Protein AF-A0A1I3CJW7-F1 (afdb_monomer_lite)

Structure (mmCIF, N/CA/C/O backbone):
data_AF-A0A1I3CJW7-F1
#
_entry.id   AF-A0A1I3CJW7-F1
#
loop_
_atom_site.group_PDB
_atom_site.id
_atom_site.type_symbol
_atom_site.label_atom_id
_atom_site.label_alt_id
_atom_site.label_comp_id
_atom_site.label_asym_id
_atom_site.label_entity_id
_atom_site.label_seq_id
_atom_site.pdbx_PDB_ins_code
_atom_site.Cartn_x
_atom_site.Cartn_y
_atom_site.Cartn_z
_atom_site.occupancy
_atom_site.B_iso_or_equiv
_atom_site.auth_seq_id
_atom_site.auth_comp_id
_atom_site.auth_asym_id
_atom_site.auth_atom_id
_atom_site.pdbx_PDB_model_num
ATOM 1 N N . MET A 1 1 ? -15.568 -5.912 -2.255 1.00 58.78 1 MET A N 1
ATOM 2 C CA . MET A 1 1 ? -14.088 -5.902 -2.230 1.00 58.78 1 MET A CA 1
ATOM 3 C C . MET A 1 1 ? -13.633 -4.902 -3.281 1.00 58.78 1 MET A C 1
ATOM 5 O O . MET A 1 1 ? -14.149 -4.972 -4.390 1.00 58.78 1 MET A O 1
ATOM 9 N N . GLY A 1 2 ? -12.780 -3.938 -2.931 1.00 65.56 2 GLY A N 1
ATOM 10 C CA . GLY A 1 2 ? -12.255 -2.962 -3.887 1.00 65.56 2 GLY A CA 1
ATOM 11 C C . GLY A 1 2 ? -11.089 -3.577 -4.654 1.00 65.56 2 GLY A C 1
ATOM 12 O O . GLY A 1 2 ? -10.149 -4.078 -4.043 1.00 65.56 2 GLY A O 1
ATOM 13 N N . TYR A 1 3 ? -11.147 -3.580 -5.982 1.00 82.19 3 TYR A N 1
ATOM 14 C CA . TYR A 1 3 ? -10.094 -4.154 -6.815 1.00 82.19 3 TYR A CA 1
ATOM 15 C C . TYR A 1 3 ? -9.773 -3.228 -7.981 1.00 82.19 3 TYR A C 1
ATOM 17 O O . TYR A 1 3 ? -10.663 -2.836 -8.736 1.00 82.19 3 TYR A O 1
ATOM 25 N N . LEU A 1 4 ? -8.495 -2.892 -8.138 1.00 88.50 4 LEU A N 1
ATOM 26 C CA . LEU A 1 4 ? -7.999 -2.100 -9.257 1.00 88.50 4 LEU A CA 1
ATOM 27 C C . LEU A 1 4 ? -6.763 -2.780 -9.838 1.00 88.50 4 LEU A C 1
ATOM 29 O O . LEU A 1 4 ? -5.730 -2.854 -9.184 1.00 88.50 4 LEU A O 1
ATOM 33 N N . VAL A 1 5 ? -6.847 -3.220 -11.094 1.00 92.75 5 VAL A N 1
ATOM 34 C CA . VAL A 1 5 ? -5.672 -3.617 -11.881 1.00 92.75 5 VAL A CA 1
ATOM 35 C C . VAL A 1 5 ? -5.544 -2.726 -13.095 1.00 92.75 5 VAL A C 1
ATOM 37 O O . VAL A 1 5 ? -6.411 -2.717 -13.972 1.00 92.75 5 VAL A O 1
ATOM 40 N N . LYS A 1 6 ? -4.442 -1.980 -13.161 1.00 93.06 6 LYS A N 1
ATOM 41 C CA . LYS A 1 6 ? -4.156 -1.054 -14.260 1.00 93.06 6 LYS A CA 1
ATOM 42 C C . LYS A 1 6 ? -2.668 -1.033 -14.581 1.00 93.06 6 LYS A C 1
ATOM 44 O O . LYS A 1 6 ? -1.834 -1.490 -13.804 1.00 93.06 6 LYS A O 1
ATOM 49 N N . ASN A 1 7 ? -2.360 -0.501 -15.760 1.00 91.31 7 ASN A N 1
ATOM 50 C CA . ASN A 1 7 ? -0.998 -0.134 -16.113 1.00 91.31 7 ASN A CA 1
ATOM 51 C C . ASN A 1 7 ? -0.708 1.270 -15.575 1.00 91.31 7 ASN A C 1
ATOM 53 O O . ASN A 1 7 ? -1.539 2.177 -15.722 1.00 91.31 7 ASN A O 1
ATOM 57 N N . PHE A 1 8 ? 0.474 1.431 -15.000 1.00 90.50 8 PHE A N 1
ATOM 58 C CA . PHE A 1 8 ? 0.999 2.674 -14.465 1.00 90.50 8 PHE A CA 1
ATOM 59 C C . PHE A 1 8 ? 2.300 3.014 -15.177 1.00 90.50 8 PHE A C 1
ATOM 61 O O . PHE A 1 8 ? 3.155 2.151 -15.368 1.00 90.50 8 PHE A O 1
ATOM 68 N N . SER A 1 9 ? 2.400 4.262 -15.616 1.00 90.19 9 SER A N 1
ATOM 69 C CA . SER A 1 9 ? 3.634 4.862 -16.132 1.00 90.19 9 SER A CA 1
ATOM 70 C C . SER A 1 9 ? 4.249 5.748 -15.050 1.00 90.19 9 SER A C 1
ATOM 72 O O . SER A 1 9 ? 3.583 6.055 -14.061 1.00 90.19 9 SER A O 1
ATOM 74 N N . SER A 1 10 ? 5.504 6.152 -15.236 1.00 89.81 10 SER A N 1
ATOM 75 C CA . SER A 1 10 ? 6.182 7.045 -14.290 1.00 89.81 10 SER A CA 1
ATOM 76 C C . SER A 1 10 ? 5.380 8.335 -14.066 1.00 89.81 10 SER A C 1
ATOM 78 O O . SER A 1 10 ? 4.861 8.896 -15.027 1.00 89.81 10 SER A O 1
ATOM 80 N N . GLY A 1 11 ? 5.273 8.780 -12.814 1.00 88.44 11 GLY A N 1
ATOM 81 C CA . GLY A 1 11 ? 4.506 9.959 -12.392 1.00 88.44 11 GLY A CA 1
ATOM 82 C C . GLY A 1 11 ? 3.020 9.696 -12.126 1.00 88.44 11 GLY A C 1
ATOM 83 O O . GLY A 1 11 ? 2.362 10.504 -11.485 1.00 88.44 11 GLY A O 1
ATOM 84 N N . GLN A 1 12 ? 2.474 8.551 -12.551 1.00 92.19 12 GLN A N 1
ATOM 85 C CA . GLN A 1 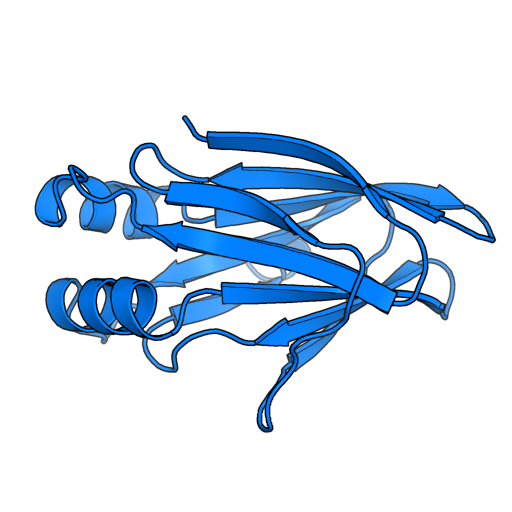12 ? 1.081 8.212 -12.244 1.00 92.19 12 GLN A CA 1
ATOM 86 C C . GLN A 1 12 ? 0.944 7.762 -10.793 1.00 92.19 12 GLN A C 1
ATOM 88 O O . GLN A 1 12 ? 1.876 7.201 -10.211 1.00 92.19 12 GLN A O 1
ATOM 93 N N . SER A 1 13 ? -0.245 7.946 -10.224 1.00 92.56 13 SER A N 1
ATOM 94 C CA . SER A 1 13 ? -0.493 7.620 -8.825 1.00 92.56 13 SER A CA 1
ATOM 95 C C . SER A 1 13 ? -1.827 6.915 -8.601 1.00 92.56 13 SER A C 1
ATOM 97 O O . SER A 1 13 ? -2.693 6.844 -9.479 1.00 92.56 13 SER A O 1
ATOM 99 N N . VAL A 1 14 ? -1.977 6.332 -7.417 1.00 94.31 14 VAL A N 1
ATOM 100 C CA . VAL A 1 14 ? -3.244 5.819 -6.900 1.00 94.31 14 VAL A CA 1
ATOM 101 C C . VAL A 1 14 ? -3.469 6.396 -5.520 1.00 94.31 14 VAL A C 1
ATOM 103 O O . VAL A 1 14 ? -2.579 6.316 -4.675 1.00 94.31 14 VAL A O 1
ATOM 106 N N . SER A 1 15 ? -4.669 6.921 -5.290 1.00 93.62 15 SER A N 1
ATOM 107 C CA . SER A 1 15 ? -5.152 7.177 -3.940 1.00 93.62 15 SER A CA 1
ATOM 108 C C . SER A 1 15 ? -6.054 6.040 -3.483 1.00 93.62 15 SER A C 1
ATOM 110 O O . SER A 1 15 ? -6.804 5.464 -4.272 1.00 93.62 15 SER A O 1
ATOM 112 N N . ILE A 1 16 ? -5.992 5.705 -2.202 1.00 93.62 16 ILE A N 1
ATOM 113 C CA . ILE A 1 16 ? -6.925 4.780 -1.565 1.00 93.62 16 ILE A CA 1
ATOM 114 C C . ILE A 1 16 ? -7.588 5.541 -0.432 1.00 93.62 16 ILE A C 1
ATOM 116 O O . ILE A 1 16 ? -6.917 6.009 0.487 1.00 93.62 16 ILE A O 1
ATOM 120 N N . THR A 1 17 ? -8.905 5.681 -0.524 1.00 91.88 17 THR A N 1
ATOM 121 C CA . THR A 1 17 ? -9.700 6.449 0.435 1.00 91.88 17 THR A CA 1
ATOM 122 C C . THR A 1 17 ? -10.859 5.621 0.962 1.00 91.88 17 THR A C 1
ATOM 124 O O . THR A 1 17 ? -11.329 4.683 0.305 1.00 91.88 17 THR A O 1
ATOM 127 N N . LEU A 1 18 ? -11.334 6.002 2.144 1.00 91.00 18 LEU A N 1
ATOM 128 C CA . LEU A 1 18 ? -12.566 5.488 2.727 1.00 91.00 18 LEU A CA 1
ATOM 129 C C . LEU A 1 18 ? -13.778 5.882 1.869 1.00 91.00 18 LEU A C 1
ATOM 131 O O . LEU A 1 18 ? -13.850 7.015 1.392 1.00 91.00 18 LEU A O 1
ATOM 135 N N . ALA A 1 19 ? -14.706 4.950 1.654 1.00 87.25 19 ALA A N 1
ATOM 136 C CA . ALA A 1 19 ? -16.021 5.253 1.092 1.00 87.25 19 ALA A CA 1
ATOM 137 C C . ALA A 1 19 ? -16.878 6.002 2.128 1.00 87.25 19 ALA A C 1
ATOM 139 O O . ALA A 1 19 ? -16.727 5.791 3.330 1.00 87.25 19 ALA A O 1
ATOM 140 N N . GLU A 1 20 ? -17.760 6.894 1.678 1.00 81.75 20 GLU A N 1
ATOM 141 C CA . GLU A 1 20 ? -18.527 7.776 2.574 1.00 81.75 20 GLU A CA 1
ATOM 142 C C . GLU A 1 20 ? -19.448 7.008 3.535 1.00 81.75 20 GLU A C 1
ATOM 144 O O . GLU A 1 20 ? -19.635 7.432 4.673 1.00 81.75 20 GLU A O 1
ATOM 149 N N . ASP A 1 21 ? -19.957 5.860 3.091 1.00 85.38 21 ASP A N 1
ATOM 150 C CA . ASP A 1 21 ? -20.895 4.967 3.774 1.00 85.38 21 ASP A CA 1
ATOM 151 C C . ASP A 1 21 ? -20.222 3.736 4.412 1.00 85.38 21 ASP A C 1
ATOM 153 O O . ASP A 1 21 ? -20.897 2.798 4.838 1.00 85.38 21 ASP A O 1
ATOM 157 N N . ALA A 1 22 ? -18.887 3.705 4.474 1.00 84.56 22 ALA A N 1
ATOM 158 C CA . ALA A 1 22 ? -18.169 2.561 5.021 1.00 84.56 22 ALA A CA 1
ATOM 159 C C . ALA A 1 22 ? -18.413 2.393 6.532 1.00 84.56 22 ALA A C 1
ATOM 161 O O . ALA A 1 22 ? -18.175 3.308 7.321 1.00 84.56 22 ALA A O 1
ATOM 162 N N . ASP A 1 23 ? -18.789 1.180 6.948 1.00 89.25 23 ASP A N 1
ATOM 163 C CA . ASP A 1 23 ? -18.787 0.784 8.359 1.00 89.25 23 ASP A CA 1
ATOM 164 C C . ASP A 1 23 ? -17.340 0.698 8.869 1.00 89.25 23 ASP A C 1
ATOM 166 O O . ASP A 1 23 ? -16.585 -0.215 8.516 1.00 89.25 23 ASP A O 1
ATOM 170 N N . CYS A 1 24 ? -16.951 1.664 9.703 1.00 85.75 24 CYS A N 1
ATOM 171 C CA . CYS A 1 24 ? -15.602 1.754 10.252 1.00 85.75 24 CYS A CA 1
ATOM 172 C C . CYS A 1 24 ? -15.232 0.553 11.135 1.00 85.75 24 CYS A C 1
ATOM 174 O O . CYS A 1 24 ? -14.091 0.101 11.093 1.00 85.75 24 CYS A O 1
ATOM 176 N N . LEU A 1 25 ? -16.157 0.008 11.928 1.00 87.00 25 LEU A N 1
ATOM 177 C CA . LEU A 1 25 ? -15.833 -1.102 12.828 1.00 87.00 25 LEU A CA 1
ATOM 178 C C . LEU A 1 25 ? -15.531 -2.368 12.028 1.00 87.00 25 LEU A C 1
ATOM 180 O O . LEU A 1 25 ? -14.546 -3.067 12.274 1.00 87.00 25 LEU A O 1
ATOM 184 N N . GLU A 1 26 ? -16.378 -2.655 11.050 1.00 90.25 26 GLU A N 1
ATOM 185 C CA . GLU A 1 26 ? -16.215 -3.813 10.186 1.00 90.25 26 GLU A CA 1
ATOM 186 C C . GLU A 1 26 ? -15.005 -3.653 9.252 1.00 90.25 26 GLU A C 1
ATOM 188 O O . GLU A 1 26 ? -14.254 -4.606 9.018 1.00 90.25 26 GLU A O 1
ATOM 193 N N . LEU A 1 27 ? -14.742 -2.437 8.766 1.00 91.62 27 LEU A N 1
ATOM 194 C CA . LEU A 1 27 ? -13.539 -2.156 7.994 1.00 91.62 27 LEU A CA 1
ATOM 195 C C . LEU A 1 27 ? -12.265 -2.327 8.825 1.00 91.62 27 LEU A C 1
ATOM 197 O O . LEU A 1 27 ? -11.305 -2.901 8.317 1.00 91.62 27 LEU A O 1
ATOM 201 N N . ALA A 1 28 ? -12.241 -1.881 10.083 1.00 90.12 28 ALA A N 1
ATOM 202 C CA . ALA A 1 28 ? -11.083 -2.038 10.961 1.00 90.12 28 ALA A CA 1
ATOM 203 C C . ALA A 1 28 ? -10.692 -3.516 11.111 1.00 90.12 28 ALA A C 1
ATOM 205 O O . ALA A 1 28 ? -9.521 -3.866 10.957 1.00 90.12 28 ALA A O 1
ATOM 206 N N . LYS A 1 29 ? -11.679 -4.403 11.307 1.00 90.38 29 LYS A N 1
ATOM 207 C CA . LYS A 1 29 ? -11.456 -5.858 11.359 1.00 90.38 29 LYS A CA 1
ATOM 208 C C . LYS A 1 29 ? -10.850 -6.391 10.062 1.00 90.38 29 LYS A C 1
ATOM 210 O O . LYS A 1 29 ? -9.914 -7.185 10.095 1.00 90.38 29 LYS A O 1
ATOM 215 N N . ARG A 1 30 ? -11.353 -5.941 8.908 1.00 91.94 30 ARG A N 1
ATOM 216 C CA . ARG A 1 30 ? -10.828 -6.355 7.595 1.00 91.94 30 ARG A CA 1
ATOM 217 C C . ARG A 1 30 ? -9.431 -5.802 7.333 1.00 91.94 30 ARG A C 1
ATOM 219 O O . ARG A 1 30 ? -8.604 -6.502 6.760 1.00 91.94 30 ARG A O 1
ATOM 226 N N . MET A 1 31 ? -9.150 -4.576 7.763 1.00 91.88 31 MET A N 1
ATOM 227 C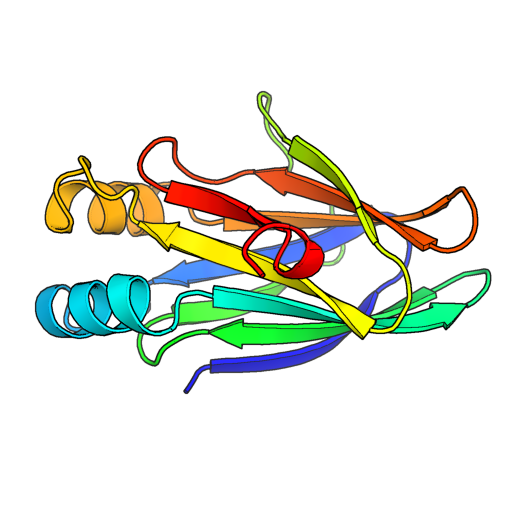 CA . MET A 1 31 ? -7.812 -3.996 7.688 1.00 91.88 31 MET A CA 1
ATOM 228 C C . MET A 1 31 ? -6.826 -4.800 8.533 1.00 91.88 31 MET A C 1
ATOM 230 O O . MET A 1 31 ? -5.785 -5.178 8.012 1.00 91.88 31 MET A O 1
ATOM 234 N N . ALA A 1 32 ? -7.183 -5.152 9.770 1.00 87.19 32 ALA A N 1
ATOM 235 C CA . ALA A 1 32 ? -6.348 -5.985 10.633 1.00 87.19 32 ALA A CA 1
ATOM 236 C C . ALA A 1 32 ? -6.145 -7.411 10.080 1.00 87.19 32 ALA A C 1
ATOM 238 O O . ALA A 1 32 ? -5.050 -7.954 10.180 1.00 87.19 32 ALA A O 1
ATOM 239 N N . GLY A 1 33 ? -7.181 -8.012 9.481 1.00 86.44 33 GLY A N 1
ATOM 240 C CA . GLY A 1 33 ? -7.123 -9.382 8.962 1.00 86.44 33 GLY A CA 1
ATOM 241 C C . GLY A 1 33 ? -6.451 -9.521 7.592 1.00 86.44 33 GLY A C 1
ATOM 242 O O . GLY A 1 33 ? -5.589 -10.376 7.412 1.00 86.44 33 GLY A O 1
ATOM 243 N N . THR A 1 34 ? -6.854 -8.714 6.606 1.00 86.81 34 THR A N 1
ATOM 244 C CA . THR A 1 34 ? -6.370 -8.826 5.215 1.00 86.81 34 THR A CA 1
ATOM 245 C C . THR A 1 34 ? -5.537 -7.637 4.752 1.00 86.81 34 THR A C 1
ATOM 247 O O . THR A 1 34 ? -4.726 -7.797 3.843 1.00 86.81 34 THR A O 1
ATOM 250 N N . GLY A 1 35 ? -5.756 -6.454 5.333 1.00 91.81 35 GLY A N 1
ATOM 251 C CA . GLY A 1 35 ? -5.117 -5.211 4.906 1.00 91.81 35 GLY A CA 1
ATOM 252 C C . GLY A 1 35 ? -5.416 -4.839 3.453 1.00 91.81 35 GLY A C 1
ATOM 253 O O . GLY A 1 35 ? -6.277 -5.424 2.792 1.00 91.81 35 GLY A O 1
ATOM 254 N N . ILE A 1 36 ? -4.689 -3.844 2.957 1.00 94.69 36 ILE A N 1
ATOM 255 C CA . ILE A 1 36 ? -4.628 -3.473 1.545 1.00 94.69 36 ILE A CA 1
ATOM 256 C C . ILE A 1 36 ? -3.391 -4.127 0.946 1.00 94.69 36 ILE A C 1
ATOM 258 O O . ILE A 1 36 ? -2.286 -3.926 1.445 1.00 94.69 36 ILE A O 1
ATOM 262 N N . ARG A 1 37 ? -3.547 -4.834 -0.170 1.00 94.88 37 ARG A N 1
ATOM 263 C CA . ARG A 1 37 ? -2.425 -5.424 -0.901 1.00 94.88 37 ARG A CA 1
ATOM 264 C C . ARG A 1 37 ? -2.146 -4.688 -2.195 1.00 94.88 37 ARG A C 1
ATOM 266 O O . ARG A 1 37 ? -3.064 -4.414 -2.967 1.00 94.88 37 ARG A O 1
ATOM 273 N N . ILE A 1 38 ? -0.870 -4.425 -2.441 1.00 94.75 38 ILE A N 1
ATOM 274 C CA . ILE A 1 38 ? -0.366 -3.829 -3.675 1.00 94.75 38 ILE A CA 1
ATOM 275 C C . ILE A 1 38 ? 0.641 -4.802 -4.271 1.00 94.75 38 ILE A C 1
ATOM 277 O O . ILE A 1 38 ? 1.685 -5.045 -3.671 1.00 94.75 38 ILE A O 1
ATOM 281 N N . ASN A 1 39 ? 0.340 -5.359 -5.439 1.00 93.12 39 ASN A N 1
ATOM 282 C CA . ASN A 1 39 ? 1.170 -6.373 -6.080 1.00 93.12 39 ASN A CA 1
ATOM 283 C C . ASN A 1 39 ? 1.647 -5.931 -7.462 1.00 93.12 39 ASN A C 1
ATOM 285 O O . ASN A 1 39 ? 0.880 -5.418 -8.284 1.00 93.12 39 ASN A O 1
ATOM 289 N N . THR A 1 40 ? 2.922 -6.190 -7.740 1.00 91.12 40 THR A N 1
ATOM 290 C CA . THR A 1 40 ? 3.498 -5.949 -9.064 1.00 91.12 40 THR A CA 1
ATOM 291 C C . THR A 1 40 ? 3.267 -7.174 -9.940 1.00 91.12 40 THR A C 1
ATOM 293 O O . THR A 1 40 ? 3.932 -8.191 -9.788 1.00 91.12 40 THR A O 1
ATOM 296 N N . ILE A 1 41 ? 2.316 -7.087 -10.872 1.00 91.81 41 ILE A N 1
ATOM 297 C CA . ILE A 1 41 ? 1.912 -8.216 -11.728 1.00 91.81 41 ILE A CA 1
ATOM 298 C C . ILE A 1 41 ? 2.846 -8.342 -12.934 1.00 91.81 41 ILE 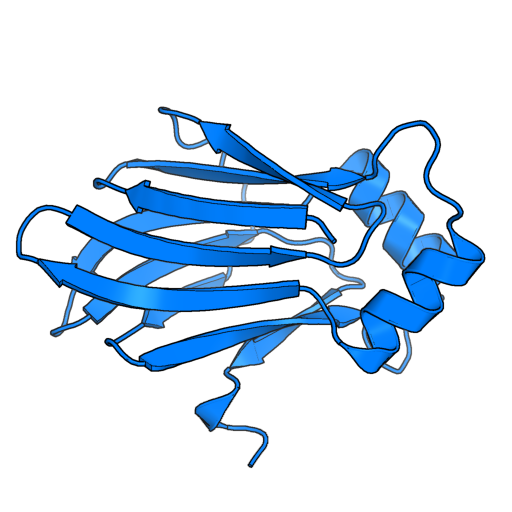A C 1
ATOM 300 O O . ILE A 1 41 ? 3.193 -9.440 -13.355 1.00 91.81 41 ILE A O 1
ATOM 304 N N . LYS A 1 42 ? 3.219 -7.214 -13.549 1.00 89.44 42 LYS A N 1
ATOM 305 C CA . LYS A 1 42 ? 4.187 -7.162 -14.658 1.00 89.44 42 LYS A CA 1
ATOM 306 C C . LYS A 1 42 ? 4.974 -5.865 -14.585 1.00 89.44 42 LYS A C 1
ATOM 308 O O . LYS A 1 42 ? 4.376 -4.824 -14.340 1.00 89.44 42 LYS A O 1
ATOM 313 N N . ALA A 1 43 ? 6.262 -5.903 -14.898 1.00 87.44 43 ALA A N 1
ATOM 314 C CA . ALA A 1 43 ? 7.090 -4.713 -15.069 1.00 87.44 43 ALA A CA 1
ATOM 315 C C . ALA A 1 43 ? 7.719 -4.719 -16.469 1.00 87.44 43 ALA A C 1
ATOM 317 O O . ALA A 1 43 ? 8.219 -5.745 -16.929 1.00 87.44 43 ALA A O 1
ATOM 318 N N . LYS A 1 44 ? 7.648 -3.586 -17.167 1.00 83.81 44 LYS A N 1
ATOM 319 C CA . LYS A 1 44 ? 8.262 -3.334 -18.476 1.00 83.81 44 LYS A CA 1
ATOM 320 C C . LYS A 1 44 ? 9.100 -2.056 -18.404 1.00 83.81 44 LYS A C 1
ATOM 322 O O . LYS A 1 44 ? 8.999 -1.293 -17.449 1.00 83.81 44 LYS A O 1
ATOM 327 N N . ALA A 1 45 ? 9.871 -1.791 -19.457 1.00 78.62 45 ALA A N 1
ATOM 328 C CA . ALA A 1 45 ? 10.769 -0.638 -19.543 1.00 78.62 45 ALA A CA 1
ATOM 329 C C . ALA A 1 45 ? 10.087 0.736 -19.336 1.00 78.62 45 ALA A C 1
ATOM 331 O O . ALA A 1 45 ? 10.735 1.680 -18.907 1.00 78.62 45 ALA A O 1
ATOM 332 N N . SER A 1 46 ? 8.792 0.872 -19.636 1.00 81.94 46 SER A N 1
ATOM 333 C CA . SER A 1 46 ? 8.078 2.159 -19.553 1.00 81.94 46 SER A CA 1
ATOM 334 C C . SER A 1 46 ? 6.829 2.141 -18.673 1.00 81.94 46 SER A C 1
ATOM 336 O O . SER A 1 46 ? 6.263 3.193 -18.385 1.00 81.94 46 SER A O 1
ATOM 338 N N . ASN A 1 47 ? 6.370 0.962 -18.250 1.00 87.31 47 ASN A N 1
ATOM 339 C CA . ASN A 1 47 ? 5.163 0.818 -17.446 1.00 87.31 47 ASN A CA 1
ATOM 340 C C . ASN A 1 47 ? 5.192 -0.452 -16.602 1.00 87.31 47 ASN A C 1
ATOM 342 O O . ASN A 1 47 ? 5.929 -1.395 -16.885 1.00 87.31 47 ASN A O 1
ATOM 346 N N . ALA A 1 48 ? 4.324 -0.496 -15.601 1.00 89.56 48 ALA A N 1
ATOM 347 C CA . ALA A 1 48 ? 4.050 -1.708 -14.855 1.00 89.56 48 ALA A CA 1
ATOM 348 C C . ALA A 1 48 ? 2.556 -1.926 -14.662 1.00 89.56 48 ALA A C 1
ATOM 350 O O . ALA A 1 48 ? 1.775 -0.985 -14.530 1.00 89.56 48 ALA A O 1
ATOM 351 N N . ARG A 1 49 ? 2.159 -3.195 -14.663 1.00 92.38 49 ARG A N 1
ATOM 352 C CA . ARG A 1 49 ? 0.809 -3.633 -14.340 1.00 92.38 49 ARG A CA 1
ATOM 353 C C . ARG A 1 49 ? 0.755 -3.928 -12.853 1.00 92.38 49 ARG A C 1
ATOM 355 O O . ARG A 1 49 ? 1.444 -4.835 -12.389 1.00 92.38 49 ARG A O 1
ATOM 362 N N . ILE A 1 50 ? -0.078 -3.183 -12.144 1.00 92.75 50 ILE A N 1
ATOM 363 C CA . ILE A 1 50 ? -0.156 -3.205 -10.684 1.00 92.75 50 ILE A CA 1
ATOM 364 C C . ILE A 1 50 ? -1.566 -3.567 -10.283 1.00 92.75 50 ILE A C 1
ATOM 366 O O . ILE A 1 50 ? -2.524 -3.055 -10.873 1.00 92.75 50 ILE A O 1
ATOM 370 N N . GLY A 1 51 ? -1.672 -4.465 -9.313 1.00 93.75 51 GLY A N 1
ATOM 371 C CA . GLY A 1 51 ? -2.918 -4.765 -8.640 1.00 93.75 51 GLY A CA 1
ATOM 372 C C . GLY A 1 51 ? -2.992 -4.089 -7.287 1.00 93.75 51 GLY A C 1
ATOM 373 O O . GLY A 1 51 ? -2.010 -3.991 -6.558 1.00 93.75 51 GLY A O 1
ATOM 374 N N . PHE A 1 52 ? -4.188 -3.611 -6.983 1.00 94.31 52 PHE A N 1
ATOM 375 C CA . PHE A 1 52 ? -4.587 -3.115 -5.685 1.00 94.31 52 PHE A CA 1
ATOM 376 C C . PHE A 1 52 ? -5.789 -3.927 -5.241 1.00 94.31 52 PHE A C 1
ATOM 378 O O . PHE A 1 52 ? -6.824 -3.943 -5.914 1.00 94.31 52 PHE A O 1
ATOM 385 N N . HIS A 1 53 ? -5.646 -4.583 -4.103 1.00 93.50 53 HIS A N 1
ATOM 386 C CA . HIS A 1 53 ? -6.710 -5.308 -3.438 1.00 93.50 53 HIS A CA 1
ATOM 387 C C . HIS A 1 53 ? -6.991 -4.600 -2.124 1.00 93.50 53 HIS A C 1
ATOM 389 O O . HIS A 1 53 ? -6.154 -4.587 -1.226 1.00 93.50 53 HIS A O 1
ATOM 395 N N . ALA A 1 54 ? -8.161 -3.989 -2.030 1.00 93.06 54 ALA A N 1
ATOM 396 C CA . ALA A 1 54 ? -8.589 -3.239 -0.870 1.00 93.06 54 ALA A CA 1
ATOM 397 C C . ALA A 1 54 ? -9.818 -3.916 -0.236 1.00 93.06 54 ALA A C 1
ATOM 399 O O . ALA A 1 54 ? -10.714 -4.393 -0.953 1.00 93.06 54 ALA A O 1
ATOM 400 N N . PRO A 1 55 ? -9.902 -3.958 1.103 1.00 92.44 55 PRO A N 1
ATOM 401 C CA . PRO A 1 55 ? -11.106 -4.363 1.806 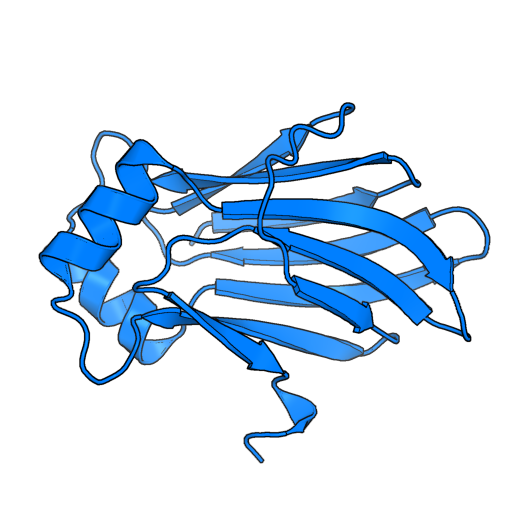1.00 92.44 55 PRO A CA 1
ATOM 402 C C . PRO A 1 55 ? -12.338 -3.585 1.335 1.00 92.44 55 PRO A C 1
ATOM 404 O O . PRO A 1 55 ? -12.248 -2.442 0.886 1.00 92.44 55 PRO A O 1
ATOM 407 N N . ALA A 1 56 ? -13.519 -4.201 1.426 1.00 90.06 56 ALA A N 1
ATOM 408 C CA . ALA A 1 56 ? -14.761 -3.478 1.162 1.00 90.06 56 ALA A CA 1
ATOM 409 C C . ALA A 1 56 ? -14.909 -2.307 2.151 1.00 90.06 56 ALA A C 1
ATOM 411 O O . ALA A 1 56 ? -14.712 -2.504 3.349 1.00 90.06 56 ALA A O 1
ATOM 412 N N . GLY A 1 57 ? -15.241 -1.124 1.628 1.00 89.00 57 GLY A N 1
ATOM 413 C CA . GLY A 1 57 ? -15.191 0.154 2.348 1.00 89.00 57 GLY A CA 1
ATOM 414 C C . GLY A 1 57 ? -14.024 1.052 1.916 1.00 89.00 57 GLY A C 1
ATOM 415 O O . GLY A 1 57 ? -14.032 2.239 2.219 1.00 89.00 57 GLY A O 1
ATOM 416 N N . LEU A 1 58 ? -13.055 0.521 1.159 1.00 91.94 58 LEU A N 1
ATOM 417 C CA . LEU A 1 58 ? -11.950 1.284 0.579 1.00 91.94 58 LEU A CA 1
ATOM 418 C C . LEU A 1 58 ? -11.993 1.258 -0.947 1.00 91.94 58 LEU A C 1
ATOM 420 O O . LEU A 1 58 ? -12.241 0.218 -1.562 1.00 91.94 58 LEU A O 1
ATOM 424 N N . THR A 1 59 ? -11.702 2.406 -1.558 1.00 91.44 59 THR A N 1
ATOM 425 C CA . THR A 1 59 ? -11.741 2.567 -3.016 1.00 91.44 59 THR A CA 1
ATOM 426 C C . THR A 1 59 ? -10.398 3.061 -3.548 1.00 91.44 59 THR A C 1
ATOM 428 O O . THR A 1 59 ? -10.040 4.214 -3.306 1.00 91.44 59 THR A O 1
ATOM 431 N N . PRO A 1 60 ? -9.661 2.228 -4.306 1.00 92.88 60 PRO A N 1
ATOM 432 C CA . PRO A 1 60 ? -8.501 2.676 -5.066 1.00 92.88 60 PRO A CA 1
ATOM 433 C C . PRO A 1 60 ? -8.934 3.507 -6.282 1.00 92.88 60 PRO A C 1
ATOM 435 O O . PRO A 1 60 ? -9.751 3.056 -7.088 1.00 92.88 60 PRO A O 1
ATOM 438 N N . LYS A 1 61 ? -8.358 4.696 -6.459 1.00 92.06 61 LYS A N 1
ATOM 439 C CA . LYS A 1 61 ? -8.591 5.588 -7.603 1.00 92.06 61 LYS A CA 1
ATOM 440 C C . LYS A 1 61 ? -7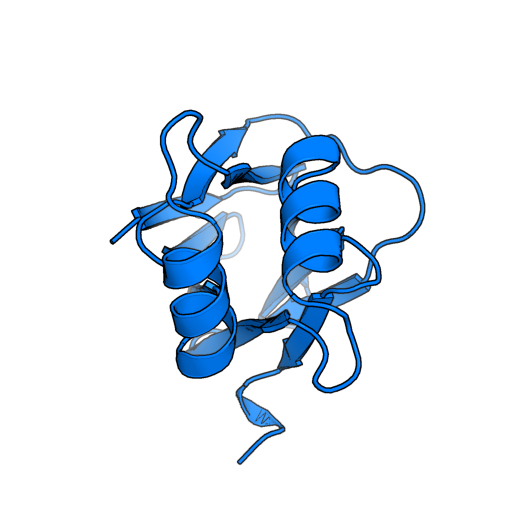.264 5.961 -8.247 1.00 92.06 61 LYS A C 1
ATOM 442 O O . LYS A 1 61 ? -6.342 6.384 -7.562 1.00 92.06 61 LYS A O 1
ATOM 447 N N . LYS A 1 62 ? -7.167 5.791 -9.566 1.00 91.06 62 LYS A N 1
ATOM 448 C CA . LYS A 1 62 ? -5.986 6.178 -10.347 1.00 91.06 62 LYS A CA 1
ATOM 449 C C . LYS A 1 62 ? -6.022 7.673 -10.660 1.00 91.06 62 LYS A C 1
ATOM 451 O O . LYS A 1 62 ? -7.055 8.163 -11.105 1.00 91.06 62 LYS A O 1
ATOM 456 N N . HIS A 1 63 ? -4.868 8.319 -10.549 1.00 89.81 63 HIS A N 1
ATOM 457 C CA . HIS A 1 63 ? -4.627 9.698 -10.965 1.00 89.81 63 HIS A CA 1
ATOM 458 C C . HIS A 1 63 ? -3.454 9.757 -11.949 1.00 89.81 63 HIS A C 1
ATOM 460 O O . HIS A 1 63 ? -2.659 8.813 -12.055 1.00 89.81 63 HIS A O 1
ATOM 466 N N . TYR A 1 64 ? -3.380 10.847 -12.710 1.00 85.31 64 TYR A N 1
ATOM 467 C CA . TYR A 1 64 ? -2.332 11.065 -13.711 1.00 85.31 64 TYR A CA 1
ATOM 468 C C . TYR A 1 64 ? -1.178 11.932 -13.201 1.00 85.31 64 TYR A C 1
ATOM 470 O O . TYR A 1 64 ? -0.120 11.904 -13.820 1.00 85.31 64 TYR A O 1
ATOM 478 N N . ASP A 1 65 ? -1.371 12.588 -12.057 1.00 81.69 65 ASP A N 1
ATOM 479 C CA . ASP A 1 65 ? -0.403 13.466 -11.407 1.00 81.69 65 ASP A CA 1
ATOM 480 C C . ASP A 1 65 ? 0.077 12.871 -10.073 1.00 81.69 65 ASP A C 1
ATOM 482 O O . ASP A 1 65 ? -0.609 12.049 -9.440 1.00 81.69 65 ASP A O 1
ATOM 486 N N . ASP A 1 66 ? 1.264 13.284 -9.633 1.00 73.81 66 ASP A N 1
ATOM 487 C CA . ASP A 1 66 ? 1.837 12.915 -8.347 1.00 73.81 66 ASP A CA 1
ATOM 488 C C . ASP A 1 66 ? 1.481 13.948 -7.269 1.00 73.81 66 ASP A C 1
ATOM 490 O O . ASP A 1 66 ? 2.010 15.049 -7.190 1.00 73.81 66 ASP A O 1
ATOM 494 N N . HIS A 1 67 ? 0.579 13.572 -6.365 1.00 68.12 67 HIS A N 1
ATOM 495 C CA . HIS A 1 67 ? 0.213 14.404 -5.213 1.00 68.12 67 HIS A CA 1
ATOM 496 C C . HIS A 1 67 ? 0.927 13.968 -3.931 1.00 68.12 67 HIS A C 1
ATOM 498 O O . HIS A 1 67 ? 0.309 13.881 -2.868 1.00 68.12 67 HIS A O 1
ATOM 504 N N . LEU A 1 68 ? 2.226 13.669 -4.017 1.00 68.81 68 LEU A N 1
ATOM 505 C CA . LEU A 1 68 ? 2.999 13.367 -2.814 1.00 68.81 68 LEU A CA 1
ATOM 506 C C . LEU A 1 68 ? 3.250 14.633 -2.011 1.00 68.81 68 LEU A C 1
ATOM 508 O O . LEU A 1 68 ? 3.680 15.657 -2.539 1.00 68.81 68 LEU A O 1
ATOM 512 N N . ARG A 1 69 ? 3.010 14.528 -0.710 1.00 71.50 69 ARG A N 1
ATOM 513 C CA . ARG A 1 69 ? 3.480 15.490 0.283 1.00 71.50 69 ARG A CA 1
ATOM 514 C C . ARG A 1 69 ? 4.795 14.977 0.881 1.00 71.50 69 ARG A C 1
ATOM 516 O O . ARG A 1 69 ? 5.300 13.916 0.508 1.00 71.50 69 ARG A O 1
ATOM 523 N N . GLU A 1 70 ? 5.365 15.739 1.806 1.00 73.88 70 GLU A N 1
ATOM 524 C CA . GLU A 1 70 ? 6.542 15.309 2.562 1.00 73.88 70 GLU A CA 1
ATOM 525 C C . GLU A 1 70 ? 6.235 14.063 3.416 1.00 73.88 70 GLU A C 1
ATOM 527 O O . GLU A 1 70 ? 5.116 13.891 3.898 1.00 73.88 70 GLU A O 1
ATOM 532 N N . GLY A 1 71 ? 7.235 13.194 3.607 1.00 78.19 71 GLY A N 1
ATOM 533 C CA . GLY A 1 71 ? 7.108 11.967 4.403 1.00 78.19 71 GLY A CA 1
ATOM 534 C C . GLY A 1 71 ? 6.536 10.775 3.626 1.00 78.19 71 GLY A C 1
ATOM 535 O O . GLY A 1 71 ? 5.370 10.419 3.774 1.00 78.19 71 GLY A O 1
ATOM 536 N N . PHE A 1 72 ? 7.377 10.110 2.828 1.00 89.38 72 PHE A N 1
ATOM 537 C CA . PHE A 1 72 ? 7.014 8.905 2.074 1.00 89.38 72 PHE A CA 1
ATOM 538 C C . PHE A 1 72 ? 8.053 7.790 2.239 1.00 89.38 72 PHE A C 1
ATOM 540 O O . PHE A 1 72 ? 9.248 8.036 2.407 1.00 89.38 72 PHE A O 1
ATOM 547 N N . LEU A 1 73 ? 7.599 6.543 2.121 1.00 92.38 73 LEU A N 1
ATOM 548 C CA . LEU A 1 73 ? 8.459 5.372 2.020 1.00 92.38 73 LEU A CA 1
ATOM 549 C C . LEU A 1 73 ? 8.751 5.076 0.546 1.00 92.38 73 LEU A C 1
ATOM 551 O O . LEU A 1 73 ? 7.835 4.849 -0.244 1.00 92.38 73 LEU A O 1
ATOM 555 N N . ALA A 1 74 ? 10.031 5.039 0.180 1.00 92.62 74 ALA A N 1
ATOM 556 C CA . ALA A 1 74 ? 10.475 4.655 -1.155 1.00 92.62 74 ALA A CA 1
ATOM 557 C C . ALA A 1 74 ? 10.944 3.195 -1.172 1.00 92.62 74 ALA A C 1
ATOM 559 O O . ALA A 1 74 ? 11.849 2.826 -0.426 1.00 92.62 74 ALA A O 1
ATOM 560 N N . LEU A 1 75 ? 10.385 2.370 -2.058 1.00 92.44 75 LEU A N 1
ATOM 561 C CA . LEU A 1 75 ? 10.789 0.971 -2.204 1.00 92.44 75 LEU A CA 1
ATOM 562 C C . LEU A 1 75 ? 10.712 0.483 -3.650 1.00 92.44 75 LEU A C 1
ATOM 564 O O . LEU A 1 75 ? 9.846 0.888 -4.414 1.00 92.44 75 LEU A O 1
ATOM 568 N N . THR A 1 76 ? 11.638 -0.398 -4.034 1.00 93.00 76 THR A N 1
ATOM 569 C CA . THR A 1 76 ? 11.655 -1.018 -5.370 1.00 93.00 76 THR A CA 1
ATOM 570 C C . THR A 1 76 ? 10.971 -2.373 -5.316 1.00 93.00 76 THR A C 1
ATOM 572 O O . THR A 1 76 ? 11.391 -3.206 -4.515 1.00 93.00 76 THR A O 1
ATOM 575 N N . ARG A 1 77 ? 9.945 -2.604 -6.142 1.00 92.44 77 ARG A N 1
ATOM 576 C CA . ARG A 1 77 ? 9.190 -3.864 -6.223 1.00 92.44 77 ARG A CA 1
ATOM 577 C C . ARG A 1 77 ? 9.422 -4.590 -7.542 1.00 92.44 77 ARG A C 1
ATOM 579 O O . ARG A 1 77 ? 9.264 -4.004 -8.612 1.00 92.44 77 ARG A O 1
ATOM 586 N N . LYS A 1 78 ? 9.798 -5.862 -7.471 1.00 91.69 78 LYS A N 1
ATOM 587 C CA . LYS A 1 78 ? 9.878 -6.775 -8.618 1.00 91.69 78 LYS A CA 1
ATOM 588 C C . LYS A 1 78 ? 8.530 -7.439 -8.872 1.00 91.69 78 LYS A C 1
ATOM 590 O O . LYS A 1 78 ? 7.609 -7.330 -8.069 1.00 91.69 78 LYS A O 1
ATOM 595 N N . VAL A 1 79 ? 8.421 -8.115 -10.014 1.00 90.38 79 VAL A N 1
ATOM 596 C CA . VAL A 1 79 ? 7.263 -8.968 -10.318 1.00 90.38 79 VAL A CA 1
ATOM 597 C C . VAL A 1 79 ? 7.077 -9.990 -9.193 1.00 90.38 79 VAL A C 1
ATOM 599 O O . VAL A 1 79 ? 8.062 -10.506 -8.672 1.00 90.38 79 VAL A O 1
ATOM 602 N N . ASP A 1 80 ? 5.822 -10.213 -8.809 1.00 88.62 80 ASP A N 1
ATOM 603 C CA . ASP A 1 80 ? 5.381 -11.086 -7.712 1.00 88.62 80 ASP A CA 1
ATOM 604 C C . ASP A 1 80 ? 5.760 -10.627 -6.290 1.00 88.62 80 ASP A C 1
ATOM 606 O O . ASP A 1 80 ? 5.331 -11.245 -5.316 1.00 88.62 80 ASP A O 1
ATOM 610 N N . GLU A 1 81 ? 6.465 -9.499 -6.133 1.00 92.44 81 GLU A N 1
ATOM 611 C CA . GLU A 1 81 ? 6.607 -8.842 -4.830 1.00 92.44 81 GLU A CA 1
ATOM 612 C C . GLU A 1 81 ? 5.352 -8.025 -4.495 1.00 92.44 81 GLU A C 1
ATOM 614 O O . GLU A 1 81 ? 4.747 -7.361 -5.354 1.00 92.44 81 GLU A O 1
ATOM 619 N N . ALA A 1 82 ? 4.985 -8.043 -3.213 1.00 92.88 82 ALA A N 1
ATOM 620 C CA . ALA A 1 82 ? 3.778 -7.408 -2.711 1.00 92.88 82 ALA A CA 1
ATOM 621 C C . ALA A 1 82 ? 4.044 -6.559 -1.467 1.00 92.88 82 ALA A C 1
ATOM 623 O O . ALA A 1 82 ? 4.947 -6.807 -0.667 1.00 92.88 82 ALA A O 1
ATOM 624 N N . ILE A 1 83 ? 3.222 -5.530 -1.322 1.00 95.06 83 ILE A N 1
ATOM 625 C CA . ILE A 1 83 ? 3.166 -4.670 -0.149 1.00 95.06 83 ILE A CA 1
ATOM 626 C C . ILE A 1 83 ? 1.818 -4.906 0.510 1.00 95.06 83 ILE A C 1
ATOM 628 O O . ILE A 1 83 ? 0.793 -4.887 -0.173 1.00 95.06 83 ILE A O 1
ATOM 632 N N . CYS A 1 84 ? 1.823 -5.089 1.824 1.00 95.06 84 CYS A N 1
ATOM 633 C CA . CYS A 1 84 ? 0.618 -5.108 2.635 1.00 95.06 84 CYS A CA 1
ATOM 634 C C . CYS A 1 84 ? 0.584 -3.853 3.505 1.00 95.06 84 CYS A C 1
ATOM 636 O O . CYS A 1 84 ? 1.540 -3.568 4.221 1.00 95.06 84 CYS A O 1
ATOM 638 N N . ILE A 1 85 ? -0.504 -3.093 3.431 1.00 95.31 85 ILE A N 1
ATOM 639 C CA . ILE A 1 85 ? -0.760 -1.952 4.306 1.00 95.31 85 ILE A CA 1
ATOM 640 C C . ILE A 1 85 ? -1.869 -2.351 5.273 1.00 95.31 85 ILE A C 1
ATOM 642 O O . ILE A 1 85 ? -2.982 -2.667 4.852 1.00 95.31 85 ILE A O 1
ATOM 646 N N . THR A 1 86 ? -1.571 -2.334 6.566 1.00 95.06 86 THR A N 1
ATOM 647 C CA . THR A 1 86 ? -2.503 -2.709 7.638 1.00 95.06 86 THR A CA 1
ATOM 648 C C . THR A 1 86 ? -2.494 -1.664 8.753 1.00 95.06 86 THR A C 1
ATOM 650 O O . THR A 1 86 ? -1.726 -0.709 8.696 1.00 95.06 86 THR A O 1
ATOM 653 N N . ILE A 1 87 ? -3.368 -1.801 9.747 1.00 94.44 87 ILE A N 1
ATOM 654 C CA . ILE A 1 87 ? -3.345 -0.965 10.953 1.00 94.44 87 ILE A CA 1
ATOM 655 C C . ILE A 1 87 ? -2.189 -1.442 11.840 1.00 94.44 87 ILE A C 1
ATOM 657 O O . ILE A 1 87 ? -1.959 -2.646 11.968 1.00 94.44 87 ILE A O 1
ATOM 661 N N . GLN A 1 88 ? -1.440 -0.515 12.440 1.00 93.44 88 GLN A N 1
ATOM 662 C CA . GLN A 1 88 ? -0.400 -0.883 13.400 1.00 93.44 88 GLN A CA 1
ATOM 663 C C . GLN A 1 88 ? -1.001 -1.676 14.574 1.00 93.44 88 GLN A C 1
ATOM 665 O O . GLN A 1 88 ? -2.047 -1.285 15.087 1.00 93.44 88 GLN A O 1
ATOM 670 N N . PRO A 1 89 ? -0.338 -2.741 15.066 1.00 89.06 89 PRO A N 1
ATOM 671 C CA . PRO A 1 89 ? -0.886 -3.577 16.140 1.00 89.06 89 PRO A CA 1
ATOM 672 C C . PRO A 1 89 ? -1.223 -2.822 17.434 1.00 89.06 89 PRO A C 1
ATOM 674 O O . PRO A 1 89 ? -2.098 -3.245 18.181 1.00 89.06 89 PRO A O 1
ATOM 677 N N . TRP A 1 90 ? -0.517 -1.722 17.706 1.00 89.88 90 TRP A N 1
ATOM 678 C CA . TRP A 1 90 ? -0.704 -0.875 18.887 1.00 89.88 90 TRP A CA 1
ATOM 679 C C . TRP A 1 90 ? -1.554 0.376 18.624 1.00 89.88 90 TRP A C 1
ATOM 681 O O . TRP A 1 90 ? -1.796 1.142 19.554 1.00 89.88 90 TRP A O 1
ATOM 691 N N . ALA A 1 91 ? -1.959 0.635 17.378 1.00 92.44 91 ALA A N 1
ATOM 692 C CA . ALA A 1 91 ? -2.762 1.808 17.056 1.00 92.44 91 ALA A CA 1
ATOM 693 C C . ALA A 1 91 ? -4.235 1.575 17.401 1.00 92.44 91 ALA A C 1
ATOM 695 O O . ALA A 1 91 ? -4.760 0.473 17.233 1.00 92.44 91 ALA A O 1
ATOM 696 N N . ASP A 1 92 ? -4.919 2.639 17.828 1.00 91.94 92 ASP A N 1
ATOM 697 C CA . ASP A 1 92 ? -6.372 2.612 17.959 1.00 91.94 92 ASP A CA 1
ATOM 698 C C . ASP A 1 92 ? -7.018 2.480 16.564 1.00 91.94 92 ASP A C 1
ATOM 700 O O . ASP A 1 92 ? -6.794 3.338 15.699 1.00 91.94 92 ASP A O 1
ATOM 704 N N . PRO A 1 93 ? -7.825 1.434 16.304 1.00 91.25 93 PRO A N 1
ATOM 705 C CA . PRO A 1 93 ? -8.376 1.211 14.973 1.00 91.25 93 PRO A CA 1
ATOM 706 C C . PRO A 1 93 ? -9.305 2.330 14.494 1.00 91.25 93 PRO A C 1
ATOM 708 O O . PRO A 1 93 ? -9.361 2.600 13.293 1.00 91.25 93 PRO A O 1
ATOM 711 N N . GLN A 1 94 ? -10.030 2.994 15.401 1.00 89.12 94 GLN A N 1
ATOM 712 C CA . GLN A 1 94 ? -10.907 4.104 15.022 1.00 89.12 94 GLN A CA 1
ATOM 713 C C . GLN A 1 94 ? -10.088 5.326 14.607 1.00 89.12 94 GLN A C 1
ATOM 715 O O . GLN A 1 94 ? -10.344 5.892 13.542 1.00 89.12 94 GLN A O 1
ATOM 720 N N . ALA A 1 95 ? -9.066 5.685 15.386 1.00 90.69 95 ALA A N 1
ATOM 721 C CA . ALA A 1 95 ? -8.122 6.739 15.037 1.00 90.69 95 ALA A CA 1
ATOM 722 C C . ALA A 1 95 ? -7.435 6.461 13.690 1.00 90.69 95 ALA A C 1
ATOM 724 O O . ALA A 1 95 ? -7.417 7.337 12.827 1.00 90.69 95 ALA A O 1
ATOM 725 N N . ALA A 1 96 ? -6.973 5.228 13.454 1.00 92.50 96 ALA A N 1
ATOM 726 C CA . ALA A 1 96 ? -6.340 4.844 12.193 1.00 92.50 96 ALA A CA 1
ATOM 727 C C . ALA A 1 96 ? -7.268 5.037 10.980 1.00 92.50 96 ALA A C 1
ATOM 729 O O . ALA A 1 96 ? -6.847 5.545 9.938 1.00 92.50 96 ALA A O 1
ATOM 730 N N . LEU A 1 97 ? -8.549 4.672 11.106 1.00 91.94 97 LEU A N 1
ATOM 731 C CA . LEU A 1 97 ? -9.527 4.873 10.035 1.00 91.94 97 LEU A CA 1
ATOM 732 C C . LEU A 1 97 ? -9.922 6.339 9.848 1.00 91.94 97 LEU A C 1
ATOM 734 O O . LEU A 1 97 ? -10.167 6.756 8.716 1.00 91.94 97 LEU A O 1
ATOM 738 N N . LEU A 1 98 ? -9.963 7.133 10.920 1.00 90.50 98 LEU A N 1
ATOM 739 C CA . LEU A 1 98 ? -10.177 8.577 10.828 1.00 90.50 98 LEU A CA 1
ATOM 740 C C . LEU A 1 98 ? -9.015 9.264 10.103 1.00 90.50 98 LEU A C 1
ATOM 742 O O . LEU A 1 98 ? -9.259 10.062 9.195 1.00 90.50 98 LEU A O 1
ATOM 746 N N . SER A 1 99 ? -7.770 8.913 10.433 1.00 92.12 99 SER A N 1
ATOM 747 C CA . SER A 1 99 ? -6.587 9.406 9.722 1.00 92.12 99 SER A CA 1
ATOM 748 C C . SER A 1 99 ? -6.601 8.949 8.256 1.00 92.12 99 SER A C 1
ATOM 750 O O . SER A 1 99 ? -6.415 9.769 7.359 1.00 92.12 99 SER A O 1
ATOM 752 N N . LEU A 1 100 ? -6.975 7.694 7.970 1.00 91.81 100 LEU A N 1
ATOM 753 C CA . LEU A 1 100 ? -7.169 7.204 6.597 1.00 91.81 100 LEU A CA 1
ATOM 754 C C . LEU A 1 100 ? -8.278 7.952 5.838 1.00 91.81 100 LEU A C 1
ATOM 756 O O . LEU A 1 100 ? -8.134 8.209 4.644 1.00 91.81 100 LEU A O 1
ATOM 760 N N . LYS A 1 101 ? -9.377 8.323 6.501 1.00 90.62 101 LYS A N 1
ATOM 761 C CA . LYS A 1 101 ? -10.458 9.121 5.900 1.00 90.62 101 LYS A CA 1
ATOM 762 C C . LYS A 1 101 ? -9.990 10.536 5.559 1.00 90.62 101 LYS A C 1
ATOM 764 O O . LYS A 1 101 ? -10.370 11.064 4.518 1.00 90.62 101 LYS A O 1
ATOM 769 N N . ARG A 1 102 ? -9.189 11.147 6.436 1.00 89.75 102 ARG A N 1
ATOM 770 C CA . ARG A 1 102 ? -8.699 12.525 6.298 1.00 89.75 102 ARG A CA 1
ATOM 771 C C . ARG A 1 102 ? -7.568 12.652 5.277 1.00 89.75 102 ARG A C 1
ATOM 773 O O . ARG A 1 102 ? -7.548 13.605 4.506 1.00 89.75 102 ARG A O 1
ATOM 780 N N . GLU A 1 103 ? -6.618 11.727 5.302 1.00 90.69 103 GLU A N 1
ATOM 781 C CA . GLU A 1 103 ? -5.350 11.842 4.570 1.00 90.69 103 GLU A CA 1
ATOM 782 C C . GLU A 1 103 ? -5.288 10.911 3.354 1.00 90.69 103 GLU A C 1
ATOM 784 O O . GLU A 1 103 ? -4.678 11.254 2.337 1.00 90.69 103 GLU A O 1
ATOM 789 N N . GLY A 1 104 ? -5.968 9.763 3.425 1.00 91.88 104 GLY A N 1
ATOM 790 C CA . GLY A 1 104 ? -5.868 8.704 2.427 1.00 91.88 104 GLY A CA 1
ATOM 791 C C . GLY A 1 104 ? -4.494 8.033 2.415 1.00 91.88 104 GLY A C 1
ATOM 792 O O . GLY A 1 104 ? -3.592 8.368 3.178 1.00 91.88 104 GLY A O 1
ATOM 793 N N . ILE A 1 105 ? -4.330 7.066 1.517 1.00 94.19 105 ILE A N 1
ATOM 794 C CA . ILE A 1 105 ? -3.020 6.509 1.157 1.00 94.19 105 ILE A CA 1
ATOM 795 C C . ILE A 1 105 ? -2.725 6.918 -0.276 1.00 94.19 105 ILE A C 1
ATOM 797 O O . ILE A 1 105 ? -3.592 6.777 -1.137 1.00 94.19 105 ILE A O 1
ATOM 801 N N . TRP A 1 106 ? -1.500 7.359 -0.537 1.00 95.00 106 TRP A N 1
ATOM 802 C CA . TRP A 1 1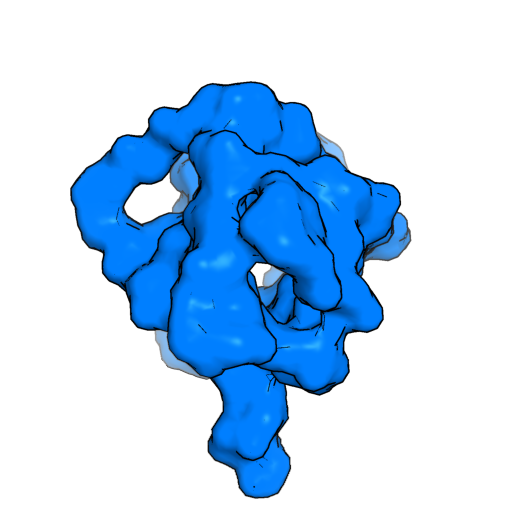06 ? -1.024 7.719 -1.867 1.00 95.00 106 TRP A CA 1
ATOM 803 C C . TRP A 1 106 ? 0.125 6.815 -2.283 1.00 95.00 106 TRP A C 1
ATOM 805 O O . TRP A 1 106 ? 1.082 6.614 -1.539 1.00 95.00 106 TRP A O 1
ATOM 815 N N . VAL A 1 107 ? 0.026 6.270 -3.491 1.00 94.31 107 VAL A N 1
ATOM 816 C CA . VAL A 1 107 ? 1.040 5.400 -4.085 1.00 94.31 107 VAL A CA 1
ATOM 817 C C . VAL A 1 107 ? 1.425 5.977 -5.433 1.00 94.31 107 VAL A C 1
ATOM 819 O O . VAL A 1 107 ? 0.605 5.982 -6.348 1.00 94.31 107 VAL A O 1
ATOM 822 N N . VAL A 1 108 ? 2.659 6.456 -5.565 1.00 93.44 108 VAL A N 1
ATOM 823 C CA . VAL A 1 108 ? 3.188 6.987 -6.826 1.00 93.44 108 VAL A CA 1
ATOM 824 C C . VAL A 1 108 ? 4.145 5.998 -7.453 1.00 93.44 108 VAL A C 1
ATOM 826 O O . VAL A 1 108 ? 4.992 5.395 -6.789 1.00 93.44 108 VAL A O 1
ATOM 829 N N . PHE A 1 109 ? 4.000 5.859 -8.762 1.00 90.81 109 PHE A N 1
ATOM 830 C CA . PHE A 1 109 ? 4.791 4.974 -9.587 1.00 90.81 109 PHE A CA 1
ATOM 831 C C . PHE A 1 109 ? 5.899 5.760 -10.257 1.00 90.81 109 PHE A C 1
ATOM 833 O O . PHE A 1 109 ? 5.645 6.684 -11.023 1.00 90.81 109 PHE A O 1
ATOM 840 N N . PHE A 1 110 ? 7.133 5.344 -10.022 1.00 87.00 110 PHE A N 1
ATOM 841 C CA . PHE A 1 110 ? 8.273 5.751 -10.822 1.00 87.00 110 PHE A CA 1
ATOM 842 C C . PHE A 1 110 ? 8.680 4.580 -11.706 1.00 87.00 110 PHE A C 1
ATOM 844 O O . PHE A 1 110 ? 8.460 3.417 -11.355 1.00 87.00 110 PHE A O 1
ATOM 851 N N . GLY A 1 111 ? 9.205 4.912 -12.886 1.00 77.06 111 GLY A N 1
ATOM 852 C CA . GLY A 1 111 ? 9.628 3.952 -13.902 1.00 77.06 111 GLY A CA 1
ATOM 853 C C . GLY A 1 111 ? 10.578 2.864 -13.379 1.00 77.06 111 GLY A C 1
ATOM 854 O O . GLY A 1 111 ? 10.922 2.814 -12.192 1.00 77.06 111 GLY A O 1
ATOM 855 N N . PRO A 1 112 ? 11.005 1.948 -14.258 1.00 79.12 112 PRO A N 1
ATOM 856 C CA . PRO A 1 112 ? 11.827 0.837 -13.825 1.00 79.12 112 PRO A CA 1
ATOM 857 C C . PRO A 1 112 ? 13.109 1.318 -13.142 1.00 79.12 112 PRO A C 1
ATOM 859 O O . PRO A 1 112 ? 13.802 2.214 -13.618 1.00 79.12 112 PRO A O 1
ATOM 862 N N . HIS A 1 113 ? 13.420 0.692 -12.017 1.00 78.50 113 HIS A N 1
ATOM 863 C CA . HIS A 1 113 ? 14.577 0.974 -11.186 1.00 78.50 113 HIS A CA 1
ATOM 864 C C . HIS A 1 113 ? 15.119 -0.362 -10.675 1.00 78.50 113 HIS A C 1
ATOM 866 O O . HIS A 1 113 ? 14.371 -1.147 -10.096 1.00 78.50 113 HIS A O 1
ATOM 872 N N . ASN A 1 114 ? 16.404 -0.648 -10.902 1.00 80.31 114 ASN A N 1
ATOM 873 C CA . ASN A 1 114 ? 17.084 -1.873 -10.446 1.00 80.31 114 ASN A CA 1
ATOM 874 C C . ASN A 1 114 ? 16.316 -3.186 -10.728 1.00 80.31 114 ASN A C 1
ATOM 876 O O . ASN A 1 114 ? 16.215 -4.062 -9.868 1.00 80.31 114 ASN A O 1
ATOM 880 N N . GLY A 1 115 ? 15.745 -3.324 -11.930 1.00 81.12 115 GLY A N 1
ATOM 881 C CA . GLY A 1 115 ? 15.013 -4.532 -12.343 1.00 81.12 115 GLY A CA 1
ATOM 882 C C . GLY A 1 115 ? 13.616 -4.696 -11.725 1.00 81.12 115 GLY A C 1
ATOM 883 O O . GLY A 1 115 ? 13.000 -5.746 -11.885 1.00 81.12 115 GLY A O 1
ATOM 884 N N . GLY A 1 116 ? 13.110 -3.675 -11.035 1.00 86.19 116 GLY A N 1
ATOM 885 C CA . GLY A 1 116 ? 11.731 -3.577 -10.563 1.00 86.19 116 GLY A CA 1
ATOM 886 C C . GLY A 1 116 ? 11.147 -2.209 -10.894 1.00 86.19 116 GLY A C 1
ATOM 887 O O . GLY A 1 116 ? 11.669 -1.501 -11.749 1.00 86.19 116 GLY A O 1
ATOM 888 N N . ILE A 1 117 ? 10.085 -1.821 -10.205 1.00 89.62 117 ILE A N 1
ATOM 889 C CA . ILE A 1 117 ? 9.532 -0.464 -10.228 1.00 89.62 117 ILE A CA 1
ATOM 890 C C . ILE A 1 117 ? 9.759 0.216 -8.895 1.00 89.62 117 ILE A C 1
ATOM 892 O O . ILE A 1 117 ? 9.654 -0.421 -7.847 1.00 89.62 117 ILE A O 1
ATOM 896 N N . LYS A 1 118 ? 10.032 1.516 -8.916 1.00 92.25 118 LYS A N 1
ATOM 897 C CA . LYS A 1 118 ? 10.116 2.292 -7.683 1.00 92.25 118 LYS A CA 1
ATOM 898 C C . LYS A 1 118 ? 8.724 2.797 -7.314 1.00 92.25 118 LYS A C 1
ATOM 900 O O . LYS A 1 118 ? 8.068 3.467 -8.105 1.00 92.25 118 LYS A O 1
ATOM 905 N N . LEU A 1 119 ? 8.285 2.466 -6.108 1.00 92.50 119 LEU A N 1
ATOM 906 C CA . LEU A 1 119 ? 7.047 2.940 -5.510 1.00 92.50 119 LEU A CA 1
ATOM 907 C C . LEU A 1 119 ? 7.381 3.939 -4.413 1.00 92.50 119 LEU A C 1
ATOM 909 O O . LEU A 1 119 ? 8.273 3.686 -3.598 1.00 92.50 119 LEU A O 1
ATOM 913 N N . LEU A 1 120 ? 6.657 5.051 -4.390 1.00 94.25 120 LEU A N 1
ATOM 914 C CA . LEU A 1 120 ? 6.622 5.963 -3.256 1.00 94.25 120 LEU A CA 1
ATOM 915 C C . LEU A 1 120 ? 5.262 5.817 -2.585 1.00 94.25 120 LEU A C 1
ATOM 917 O O . LEU A 1 120 ? 4.237 5.985 -3.243 1.00 94.25 120 LEU A O 1
ATOM 921 N N . ILE A 1 121 ? 5.255 5.468 -1.303 1.00 94.69 121 ILE A N 1
ATOM 922 C CA . ILE A 1 121 ? 4.035 5.265 -0.526 1.00 94.69 121 ILE A CA 1
ATOM 923 C C . ILE A 1 121 ? 3.988 6.289 0.589 1.00 94.69 121 ILE A C 1
ATOM 925 O O . ILE A 1 121 ? 4.877 6.337 1.436 1.00 94.69 121 ILE A O 1
ATOM 929 N N . GLN A 1 122 ? 2.917 7.063 0.604 1.00 94.69 122 GLN A N 1
ATOM 930 C CA . GLN A 1 122 ? 2.556 7.936 1.701 1.00 94.69 122 GLN A CA 1
ATOM 931 C C . GLN A 1 122 ? 1.284 7.383 2.342 1.00 94.69 122 GLN A C 1
ATOM 933 O O . GLN A 1 122 ? 0.288 7.139 1.660 1.00 94.69 122 GLN A O 1
ATOM 938 N N . ALA A 1 123 ? 1.331 7.156 3.647 1.00 93.94 123 ALA A N 1
ATOM 939 C CA . ALA A 1 123 ? 0.233 6.607 4.427 1.00 93.94 123 ALA A CA 1
ATOM 940 C C . ALA A 1 123 ? 0.200 7.279 5.810 1.00 93.94 123 ALA A C 1
ATOM 942 O O . ALA A 1 123 ? 1.247 7.752 6.262 1.00 93.94 123 ALA A O 1
ATOM 943 N N . PRO A 1 124 ? -0.962 7.305 6.486 1.00 93.88 124 PRO A N 1
ATOM 944 C CA . PRO A 1 124 ? -1.063 7.766 7.866 1.00 93.88 124 PRO A CA 1
ATOM 945 C C . PRO A 1 124 ? -0.135 6.986 8.800 1.00 93.88 124 PRO A C 1
ATOM 947 O O . PRO A 1 124 ? 0.124 5.801 8.577 1.00 93.88 124 PRO A O 1
ATOM 950 N N . GLN A 1 125 ? 0.339 7.639 9.862 1.00 92.44 125 GLN A N 1
ATOM 951 C CA . GLN A 1 125 ? 1.316 7.062 10.795 1.00 92.44 125 GLN A CA 1
ATOM 952 C C . GLN A 1 125 ? 0.778 5.853 11.565 1.00 92.44 125 GLN A C 1
ATOM 954 O O . GLN A 1 125 ? 1.552 4.998 11.983 1.00 92.44 125 GLN A O 1
ATOM 959 N N . GLU A 1 126 ? -0.538 5.767 11.731 1.00 94.56 126 GLU A N 1
ATOM 960 C CA . GLU A 1 126 ? -1.236 4.663 12.384 1.00 94.56 126 GLU A CA 1
ATOM 961 C C . GLU A 1 126 ? -1.296 3.408 11.502 1.00 94.56 126 GLU A C 1
ATOM 963 O O . GLU A 1 126 ? -1.698 2.336 11.962 1.00 94.56 126 GLU A O 1
ATOM 968 N N . LEU A 1 127 ? -0.907 3.524 10.227 1.00 94.06 127 LEU A N 1
ATOM 969 C CA . LEU A 1 127 ? -0.802 2.400 9.312 1.00 94.06 127 LEU A CA 1
ATOM 970 C C . LEU A 1 127 ? 0.626 1.863 9.251 1.00 94.06 127 LEU A C 1
ATOM 972 O O . LEU A 1 127 ? 1.627 2.568 9.375 1.00 94.06 127 LEU A O 1
ATOM 976 N N . LEU A 1 128 ? 0.707 0.562 9.029 1.00 94.00 128 LEU A N 1
ATOM 977 C CA . LEU A 1 128 ? 1.934 -0.189 8.878 1.00 94.00 128 LEU A CA 1
ATOM 978 C C . LEU A 1 128 ? 2.075 -0.617 7.420 1.00 94.00 128 LEU A C 1
ATOM 980 O O . LEU A 1 128 ? 1.208 -1.312 6.892 1.00 94.00 128 LEU A O 1
ATOM 984 N N . VAL A 1 129 ? 3.177 -0.222 6.783 1.00 94.56 129 VAL A N 1
ATOM 985 C CA . VAL A 1 129 ? 3.519 -0.624 5.413 1.00 94.56 129 VAL A CA 1
ATOM 986 C C . VAL A 1 129 ? 4.536 -1.761 5.474 1.00 94.56 129 VAL A C 1
ATOM 988 O O . VAL A 1 129 ? 5.698 -1.558 5.823 1.00 94.56 129 VAL A O 1
ATOM 991 N N . LEU A 1 130 ? 4.093 -2.967 5.135 1.00 93.44 130 LEU A N 1
ATOM 992 C CA . LEU A 1 130 ? 4.878 -4.194 5.184 1.00 93.44 130 LEU A CA 1
ATOM 993 C C . LEU A 1 130 ? 5.256 -4.665 3.788 1.00 93.44 130 LEU A C 1
ATOM 995 O O . LEU A 1 130 ? 4.468 -4.606 2.846 1.00 93.44 130 LEU A O 1
ATOM 999 N N . ARG A 1 131 ? 6.461 -5.214 3.685 1.00 93.31 131 ARG A N 1
ATOM 1000 C CA . ARG A 1 131 ? 6.896 -6.014 2.543 1.00 93.31 131 ARG A CA 1
ATOM 1001 C C . ARG A 1 131 ? 6.483 -7.456 2.802 1.00 93.31 131 ARG A C 1
ATOM 1003 O O . ARG A 1 131 ? 6.995 -8.055 3.745 1.00 93.31 131 ARG A O 1
ATOM 1010 N N . GLU A 1 132 ? 5.541 -7.992 2.026 1.00 88.88 132 GLU A N 1
ATOM 1011 C CA . GLU A 1 132 ? 4.985 -9.326 2.309 1.00 88.88 132 GLU A CA 1
ATOM 1012 C C . GLU A 1 132 ? 6.043 -10.428 2.231 1.00 88.88 132 GLU A C 1
ATOM 1014 O O . GLU A 1 132 ? 5.928 -11.440 2.919 1.00 88.88 132 GLU A O 1
ATOM 1019 N N . GLU A 1 133 ? 7.102 -10.229 1.448 1.00 85.00 133 GLU A N 1
ATOM 1020 C CA . GLU A 1 133 ? 8.197 -11.187 1.356 1.00 85.00 133 GLU A CA 1
ATOM 1021 C C . GLU A 1 133 ? 9.060 -11.283 2.627 1.00 85.00 133 GLU A C 1
ATOM 1023 O O . GLU A 1 133 ? 9.839 -12.221 2.745 1.00 85.00 133 GLU A O 1
ATOM 1028 N N . LEU A 1 134 ? 8.935 -10.336 3.567 1.00 81.94 134 LEU A N 1
ATOM 1029 C CA . LEU A 1 134 ? 9.725 -10.297 4.806 1.00 81.94 134 LEU A CA 1
ATOM 1030 C C . LEU A 1 134 ? 8.985 -10.781 6.053 1.00 81.94 134 LEU A C 1
ATOM 1032 O O . LEU A 1 134 ? 9.596 -10.895 7.110 1.00 81.94 134 LEU A O 1
ATOM 1036 N N . VAL A 1 135 ? 7.679 -11.015 5.952 1.00 73.31 135 VAL A N 1
ATOM 1037 C CA . VAL A 1 135 ? 6.830 -11.454 7.076 1.00 73.31 135 VAL A CA 1
ATOM 1038 C C . VAL A 1 135 ? 6.537 -12.960 6.963 1.00 73.31 135 VAL A C 1
ATOM 1040 O O . VAL A 1 135 ? 5.567 -13.462 7.524 1.00 73.31 135 VAL A O 1
ATOM 1043 N N . ARG A 1 136 ? 7.360 -13.677 6.190 1.00 53.44 136 ARG A N 1
ATOM 1044 C CA . ARG A 1 136 ? 7.314 -15.133 6.028 1.00 53.44 136 ARG A CA 1
ATOM 1045 C C . ARG A 1 136 ? 8.322 -15.825 6.926 1.00 53.44 136 ARG A C 1
ATOM 1047 O O . ARG A 1 136 ? 9.427 -15.267 7.091 1.00 53.44 136 ARG A O 1
#

Foldseek 3Di:
DAKDKDKDFAFKKKWKAFDPPDDLVVQLVCLAVPAWKKAFAAADQGITTIMIDGPPRIYIDIDNHDPDDPDWDKDFDAHGKMKGKGFDPPADSNVQNVQCNVPTKMWGWHHDDPRGTIIIIDGDPRMDIDGPVPVD

Radius of gyration: 14.04 Å; chains: 1; bounding box: 38×31×38 Å

Organism: NCBI:txid425504

InterPro domains:
  IPR003751 Translational regulator CsrA [PF02599] (73-135)
  IPR036107 Carbon storage regulator superfamily [G3DSA:2.60.40.4380] (1-59)
  IPR036107 Carbon storage regulator superfamily [G3DSA:2.60.40.4380] (62-136)
  IPR036107 Carbon storage regulator superfamily [SSF117130] (72-135)

Sequence (136 aa):
MGYLVKNFSSGQSVSITLAEDADCLELAKRMAGTGIRINTIKAKASNARIGFHAPAGLTPKKHYDDHLREGFLALTRKVDEAICITIQPWADPQAALLSLKREGIWVVFFGPHNGGIKLLIQAPQELLVLREELVR

pLDDT: mean 88.78, std 7.17, range [53.44, 95.31]

Secondary structure (DSSP, 8-state):
-EEEEEEEETT-EEEEEE-TT--HHHHHHHHHHT-EEEEEEEE-SSEEEEEEEE-TTEEEEEESS----S--EEEEE-TT-EEEEEE-TTS-HHHHHHHHHHH-EEEEEEEEETTEEEEEEE--TTEEEEEGGG--